Protein AF-A0A4S2FFD8-F1 (afdb_monomer_lite)

pLDDT: mean 79.25, std 17.23, range [39.94, 96.25]

Sequence (178 aa):
MMKKLWSVLLGLVCALGMTAWFQPVCAASDGSIVLHLEDRESEVALYAVPVELQNLEVDELVAALLDQGVEPQTAAITSNTIRFEQLEPGLYLLRQTRHAPNRQPFKPHLVHLQADGMQVEETPKTAPVVSNPDFPRSSRHDATLPYTAQPRWLIYVFAMLGITCLLGGRLLREPYEK

Secondary structure (DSSP, 8-state):
--HHHHHHHHHHHHHHSSSS----------EEEEEE-S-TT-EEEEEE--GGGTTS-HHHHHHHHHHTTPPPEEEE-BTTEEEEEEEPSEEEEEEEEE--TTBPPPPPEEEEE-TT-PEEEE-----B-----------------------THHHHHHHHHHHHHHHHHHHTTGGG--

Radius of gyration: 40.97 Å; chains: 1; bounding box: 60×87×130 Å

Structure (mmCIF, N/CA/C/O backbone):
data_AF-A0A4S2FFD8-F1
#
_entry.id   AF-A0A4S2FFD8-F1
#
loop_
_atom_site.group_PDB
_atom_site.id
_atom_site.type_symbol
_atom_site.label_atom_id
_atom_site.label_alt_id
_atom_site.label_comp_id
_atom_site.label_asym_id
_atom_site.label_entity_id
_atom_site.label_seq_id
_atom_site.pdbx_PDB_ins_code
_atom_site.Cartn_x
_atom_site.Cartn_y
_atom_site.Cartn_z
_atom_site.occupancy
_atom_site.B_iso_or_equiv
_atom_site.auth_seq_id
_atom_site.auth_comp_id
_atom_site.auth_asym_id
_atom_site.auth_atom_id
_atom_site.pdbx_PDB_model_num
ATOM 1 N N . MET A 1 1 ? -38.105 31.569 52.707 1.00 53.56 1 MET A N 1
ATOM 2 C CA . MET A 1 1 ? -37.276 31.691 51.482 1.00 53.56 1 MET A CA 1
ATOM 3 C C . MET A 1 1 ? -36.371 30.485 51.177 1.00 53.56 1 MET A C 1
ATOM 5 O O . MET A 1 1 ? -35.775 30.479 50.114 1.00 53.56 1 MET A O 1
ATOM 9 N N . MET A 1 2 ? -36.300 29.431 52.008 1.00 51.28 2 MET A N 1
ATOM 10 C CA . MET A 1 2 ? -35.341 28.320 51.797 1.00 51.28 2 MET A CA 1
ATOM 11 C C . MET A 1 2 ? -35.809 27.191 50.855 1.00 51.28 2 MET A C 1
ATOM 13 O O . MET A 1 2 ? -34.979 26.455 50.338 1.00 51.28 2 MET A O 1
ATOM 17 N N . LYS A 1 3 ? -37.112 27.061 50.564 1.00 53.16 3 LYS A N 1
ATOM 18 C CA . LYS A 1 3 ? -37.631 25.954 49.728 1.00 53.16 3 LYS A CA 1
ATOM 19 C C . LYS A 1 3 ? -37.317 26.087 48.228 1.00 53.16 3 LYS A C 1
ATOM 21 O O . LYS A 1 3 ? -37.268 25.082 47.534 1.00 53.16 3 LYS A O 1
ATOM 26 N N . LYS A 1 4 ? -37.071 27.305 47.724 1.00 54.03 4 LYS A N 1
ATOM 27 C CA . LYS A 1 4 ? -36.765 27.533 46.298 1.00 54.03 4 LYS A CA 1
ATOM 28 C C . LYS A 1 4 ? -35.317 27.190 45.924 1.00 54.03 4 LYS A C 1
ATOM 30 O O . LYS A 1 4 ? -35.081 26.811 44.787 1.00 54.03 4 LYS A O 1
ATOM 35 N N . LEU A 1 5 ? -34.373 27.251 46.870 1.00 56.78 5 LEU A N 1
ATOM 36 C CA . LEU A 1 5 ? -32.962 26.940 46.598 1.00 56.78 5 LEU A CA 1
ATOM 37 C C . LEU A 1 5 ? -32.725 25.434 46.393 1.00 56.78 5 LEU A C 1
ATOM 39 O O . LEU A 1 5 ? -31.929 25.035 45.551 1.00 56.78 5 LEU A O 1
ATOM 43 N N . TRP A 1 6 ? -33.464 24.596 47.126 1.00 53.03 6 TRP A N 1
ATOM 44 C CA . TRP A 1 6 ? -33.340 23.137 47.047 1.00 53.03 6 TRP A CA 1
ATOM 45 C C . TRP A 1 6 ? -33.832 22.559 45.715 1.00 53.03 6 TRP A C 1
ATOM 47 O O . TRP A 1 6 ? -33.237 21.622 45.197 1.00 53.03 6 TRP A O 1
ATOM 57 N N . SER A 1 7 ? -34.868 23.153 45.116 1.00 56.25 7 SER A N 1
ATOM 58 C CA . SER A 1 7 ? -35.395 22.713 43.817 1.00 56.25 7 SER A CA 1
ATOM 59 C C . SER A 1 7 ? -34.437 22.996 42.658 1.00 56.25 7 SER A C 1
ATOM 61 O O . SER A 1 7 ? -34.413 22.232 41.698 1.00 56.25 7 SER A O 1
ATOM 63 N N . VAL A 1 8 ? -33.658 24.080 42.734 1.00 59.56 8 VAL A N 1
ATOM 64 C CA . VAL A 1 8 ? -32.695 24.449 41.683 1.00 59.56 8 VAL A CA 1
ATOM 65 C C . VAL A 1 8 ? -31.438 23.582 41.776 1.00 59.56 8 VAL A C 1
ATOM 67 O O . VAL A 1 8 ? -30.938 23.119 40.755 1.00 59.56 8 VAL A O 1
ATOM 70 N N . LEU A 1 9 ? -30.976 23.285 42.995 1.00 57.41 9 LEU A N 1
ATOM 71 C CA . LEU A 1 9 ? -29.855 22.368 43.219 1.00 57.41 9 LEU A CA 1
ATOM 72 C C . LEU A 1 9 ? -30.175 20.932 42.776 1.00 57.41 9 LEU A C 1
ATOM 74 O O . LEU A 1 9 ? -29.321 20.290 42.174 1.00 57.41 9 LEU A O 1
ATOM 78 N N . LEU A 1 10 ? -31.406 20.446 42.989 1.00 56.53 10 LEU A N 1
ATOM 79 C CA . LEU A 1 10 ? -31.800 19.104 42.541 1.00 56.53 10 LEU A CA 1
ATOM 80 C C . LEU A 1 10 ? -31.867 18.992 41.005 1.00 56.53 10 LEU A C 1
ATOM 82 O O . LEU A 1 10 ? -31.454 17.983 40.441 1.00 56.53 10 LEU A O 1
ATOM 86 N N . GLY A 1 11 ? -32.335 20.045 40.321 1.00 55.59 11 GLY A N 1
ATOM 87 C CA . GLY A 1 11 ? -32.377 20.089 38.855 1.00 55.59 11 GLY A CA 1
ATOM 88 C C . GLY A 1 11 ? -30.987 20.097 38.210 1.00 55.59 11 GLY A C 1
ATOM 89 O O . GLY A 1 11 ? -30.784 19.456 37.180 1.00 55.59 11 GLY A O 1
ATOM 90 N N . LEU A 1 12 ? -30.011 20.756 38.845 1.00 53.53 12 LEU A N 1
ATOM 91 C CA . LEU A 1 12 ? -28.634 20.800 38.346 1.00 53.53 12 LEU A CA 1
ATOM 92 C C . LEU A 1 12 ? -27.932 19.435 38.460 1.00 53.53 12 LEU A C 1
ATOM 94 O O . LEU A 1 12 ? -27.174 19.059 37.569 1.00 53.53 12 LEU A O 1
ATOM 98 N N . VAL A 1 13 ? -28.227 18.664 39.513 1.00 56.72 13 VAL A N 1
ATOM 99 C CA . VAL A 1 13 ? -27.673 17.311 39.708 1.00 56.72 13 VAL A CA 1
ATOM 100 C C . VAL A 1 13 ? -28.239 16.317 38.685 1.00 56.72 13 VAL A C 1
ATOM 102 O O . VAL A 1 13 ? -27.492 15.486 38.174 1.00 56.72 13 VAL A O 1
ATOM 105 N N . CYS A 1 14 ? -29.515 16.433 38.301 1.00 52.38 14 CYS A N 1
ATOM 106 C CA . CYS A 1 14 ? -30.087 15.591 37.242 1.00 52.38 14 CYS A CA 1
ATOM 107 C C . CYS A 1 14 ? -29.559 15.941 35.839 1.00 52.38 14 CYS A C 1
ATOM 109 O O . CYS A 1 14 ? -29.364 15.036 35.032 1.00 52.38 14 CYS A O 1
ATOM 111 N N . ALA A 1 15 ? -29.279 17.217 35.550 1.00 51.16 15 ALA A N 1
ATOM 112 C CA . ALA A 1 15 ? -28.711 17.623 34.259 1.00 51.16 15 ALA A CA 1
ATOM 113 C C . ALA A 1 15 ? -27.229 17.223 34.101 1.00 51.16 15 ALA A C 1
ATOM 115 O O . ALA A 1 15 ? -26.795 16.906 32.997 1.00 51.16 15 ALA A O 1
ATOM 116 N N . LEU A 1 16 ? -26.463 17.179 35.197 1.00 50.19 16 LEU A N 1
ATOM 117 C CA . LEU A 1 16 ? -25.057 16.743 35.193 1.00 50.19 16 LEU A CA 1
ATOM 118 C C . LEU A 1 16 ? -24.880 15.214 35.226 1.00 50.19 16 LEU A C 1
ATOM 120 O O . LEU A 1 16 ? -23.801 14.725 34.912 1.00 50.19 16 LEU A O 1
ATOM 124 N N . GLY A 1 17 ? -25.923 14.451 35.572 1.00 46.53 17 GLY A N 1
ATOM 125 C CA . GLY A 1 17 ? -25.886 12.984 35.570 1.00 46.53 17 GLY A CA 1
ATOM 126 C C . GLY A 1 17 ? -26.068 12.337 34.191 1.00 46.53 17 GLY A C 1
ATOM 127 O O . GLY A 1 17 ? -25.734 11.169 34.029 1.00 46.53 17 GLY A O 1
ATOM 128 N N . MET A 1 18 ? -26.576 13.072 33.193 1.00 47.16 18 MET A N 1
ATOM 129 C CA . MET A 1 18 ? -26.853 12.533 31.848 1.00 47.16 18 MET A CA 1
ATOM 130 C C . MET A 1 18 ? -25.713 12.708 30.838 1.00 47.16 18 MET A C 1
ATOM 132 O O . MET A 1 18 ? -25.772 12.133 29.757 1.00 47.16 18 MET A O 1
ATOM 136 N N . THR A 1 19 ? -24.656 13.449 31.170 1.00 48.94 19 THR A N 1
ATOM 137 C CA . THR A 1 19 ? -23.432 13.505 30.347 1.00 48.94 19 THR A CA 1
ATOM 138 C C . THR A 1 19 ? -22.392 12.480 30.785 1.00 48.94 19 THR A C 1
ATOM 140 O O . THR A 1 19 ? -21.304 12.402 30.211 1.00 48.94 19 THR A O 1
ATOM 143 N N . ALA A 1 20 ? -22.722 11.662 31.786 1.00 47.25 20 ALA A N 1
ATOM 144 C CA . ALA A 1 20 ? -21.858 10.598 32.224 1.00 47.25 20 ALA A CA 1
ATOM 145 C C . ALA A 1 20 ? -22.023 9.361 31.320 1.00 47.25 20 ALA A C 1
ATOM 147 O O . ALA A 1 20 ? -22.941 8.567 31.487 1.00 47.25 20 ALA A O 1
ATOM 148 N N . TRP A 1 21 ? -21.046 9.195 30.425 1.00 48.44 21 TRP A N 1
ATOM 149 C CA . TRP A 1 21 ? -20.574 7.898 29.937 1.00 48.44 21 TRP A CA 1
ATOM 150 C C . TRP A 1 21 ? -21.430 7.219 28.858 1.00 48.44 21 TRP A C 1
ATOM 152 O O . TRP A 1 21 ? -21.812 6.061 28.977 1.00 48.44 21 TRP A O 1
ATOM 162 N N . PHE A 1 22 ? -21.546 7.866 27.698 1.00 39.94 22 PHE A N 1
ATOM 163 C CA . PHE A 1 22 ? -21.234 7.119 26.475 1.00 39.94 22 PHE A CA 1
ATOM 164 C C . PHE A 1 22 ? -19.711 7.054 26.370 1.00 39.94 22 PHE A C 1
ATOM 166 O O . PHE A 1 22 ? -19.097 7.806 25.618 1.00 39.94 22 PHE A O 1
ATOM 173 N N . GLN A 1 23 ? -19.079 6.208 27.186 1.00 42.88 23 GLN A N 1
ATOM 174 C CA . GLN A 1 23 ? -17.793 5.693 26.746 1.00 42.88 23 GLN A CA 1
ATOM 175 C C . GLN A 1 23 ? -18.139 4.763 25.584 1.00 42.88 23 GLN A C 1
ATOM 177 O O . GLN A 1 23 ? -18.914 3.825 25.808 1.00 42.88 23 GLN A O 1
ATOM 182 N N . PRO A 1 24 ? -17.675 5.031 24.347 1.00 46.38 24 PRO A N 1
ATOM 183 C CA . PRO A 1 24 ? -17.705 3.989 23.339 1.00 46.38 24 PRO A CA 1
ATOM 184 C C . PRO A 1 24 ? -17.047 2.782 23.998 1.00 46.38 24 PRO A C 1
ATOM 186 O O . PRO A 1 24 ? -16.024 2.917 24.672 1.00 46.38 24 PRO A O 1
ATOM 189 N N . VAL A 1 25 ? -17.700 1.628 23.916 1.00 41.28 25 VAL A N 1
ATOM 190 C CA . VAL A 1 25 ? -17.063 0.369 24.274 1.00 41.28 25 VAL A CA 1
ATOM 191 C C . VAL A 1 25 ? -15.894 0.266 23.307 1.00 41.28 25 VAL A C 1
ATOM 193 O O . VAL A 1 25 ? -16.081 -0.142 22.166 1.00 41.28 25 VAL A O 1
ATOM 196 N N . CYS A 1 26 ? -14.724 0.750 23.724 1.00 43.00 26 CYS A N 1
ATOM 197 C CA . CYS A 1 26 ? -13.482 0.526 23.022 1.00 43.00 26 CYS A CA 1
ATOM 198 C C . CYS A 1 26 ? -13.306 -0.985 23.086 1.00 43.00 26 CYS A C 1
ATOM 200 O O . CYS A 1 26 ? -12.893 -1.529 24.114 1.00 43.00 26 CYS A O 1
ATOM 202 N N . ALA A 1 27 ? -13.735 -1.673 22.029 1.00 45.62 27 ALA A N 1
ATOM 203 C CA . ALA A 1 27 ? -13.253 -3.006 21.755 1.00 45.62 27 ALA A CA 1
ATOM 204 C C . ALA A 1 27 ? -11.733 -2.908 21.876 1.00 45.62 27 ALA A C 1
ATOM 206 O O . ALA A 1 27 ? -11.136 -2.012 21.281 1.00 45.62 27 ALA A O 1
ATOM 207 N N . ALA A 1 28 ? -11.136 -3.727 22.740 1.00 51.31 28 ALA A N 1
ATOM 208 C CA . ALA A 1 28 ? -9.691 -3.764 22.887 1.00 51.31 28 ALA A CA 1
ATOM 209 C C . ALA A 1 28 ? -9.103 -4.023 21.493 1.00 51.31 28 ALA A C 1
ATOM 211 O O . ALA A 1 28 ? -9.285 -5.102 20.927 1.00 51.31 28 ALA A O 1
ATOM 212 N N . SER A 1 29 ? -8.533 -2.981 20.887 1.00 62.38 29 SER A N 1
ATOM 213 C CA . SER A 1 29 ? -7.982 -3.034 19.546 1.00 62.38 29 SER A CA 1
ATOM 214 C C . SER A 1 29 ? -6.597 -3.657 19.653 1.00 62.38 29 SER A C 1
ATOM 216 O O . SER A 1 29 ? -5.602 -2.973 19.845 1.00 62.38 29 SER A O 1
ATOM 218 N N . ASP A 1 30 ? -6.536 -4.985 19.591 1.00 78.50 30 ASP A N 1
ATOM 219 C CA . ASP A 1 30 ? -5.264 -5.724 19.632 1.00 78.50 30 ASP A CA 1
ATOM 220 C C . ASP A 1 30 ? -4.734 -6.044 18.222 1.00 78.50 30 ASP A C 1
ATOM 222 O O . ASP A 1 30 ? -3.649 -6.603 18.060 1.00 78.50 30 ASP A O 1
ATOM 226 N N . GLY A 1 31 ? -5.481 -5.675 17.178 1.00 88.25 31 GLY A N 1
ATOM 227 C CA . GLY A 1 31 ? -5.107 -5.945 15.799 1.00 88.25 31 GLY A CA 1
ATOM 228 C C . GLY A 1 31 ? -3.906 -5.113 15.338 1.00 88.25 31 GLY A C 1
ATOM 229 O O . GLY A 1 31 ? -3.710 -3.962 15.744 1.00 88.25 31 GLY A O 1
ATOM 230 N N . SER A 1 32 ? -3.087 -5.701 14.466 1.00 92.38 32 SER A N 1
ATOM 231 C CA . SER A 1 32 ? -1.917 -5.025 13.902 1.00 92.38 32 SER A CA 1
ATOM 232 C C . SER A 1 32 ? -1.673 -5.410 12.448 1.00 92.38 32 SER A C 1
ATOM 234 O O . SER A 1 32 ? -1.976 -6.523 12.020 1.00 92.38 32 SER A O 1
ATOM 236 N N . ILE A 1 33 ? -1.110 -4.477 11.682 1.00 93.81 33 ILE A N 1
ATOM 237 C CA . ILE A 1 33 ? -0.671 -4.705 10.303 1.00 93.81 33 ILE A CA 1
ATOM 238 C C . ILE A 1 33 ? 0.829 -4.436 10.243 1.00 93.81 33 ILE A C 1
ATOM 240 O O . ILE A 1 33 ? 1.294 -3.353 10.612 1.00 93.81 33 ILE A O 1
ATOM 244 N N . VAL A 1 34 ? 1.588 -5.419 9.768 1.00 94.75 34 VAL A N 1
ATOM 245 C CA . VAL A 1 34 ? 3.034 -5.329 9.569 1.00 94.75 34 VAL A CA 1
ATOM 246 C C . VAL A 1 34 ? 3.338 -5.457 8.086 1.00 94.75 34 VAL A C 1
ATOM 248 O O . VAL A 1 34 ? 2.998 -6.445 7.447 1.00 94.75 34 VAL A O 1
ATOM 251 N N . LEU A 1 35 ? 4.013 -4.453 7.542 1.00 95.19 35 LEU A N 1
ATOM 252 C CA . LEU A 1 35 ? 4.468 -4.419 6.162 1.00 95.19 35 LEU A CA 1
ATOM 253 C C . LEU A 1 35 ? 5.968 -4.647 6.121 1.00 95.19 35 LEU A C 1
ATOM 255 O O . LEU A 1 35 ? 6.730 -3.892 6.724 1.00 95.19 35 LEU A O 1
ATOM 259 N N . HIS A 1 36 ? 6.396 -5.632 5.348 1.00 94.69 36 HIS A N 1
ATOM 260 C CA . HIS A 1 36 ? 7.796 -5.869 5.039 1.00 94.69 36 HIS A CA 1
ATOM 261 C C . HIS A 1 36 ? 8.116 -5.243 3.686 1.00 94.69 36 HIS A C 1
ATOM 263 O O . HIS A 1 36 ? 7.631 -5.691 2.645 1.00 94.69 36 HIS A O 1
ATOM 269 N N . LEU A 1 37 ? 8.934 -4.194 3.703 1.00 92.44 37 LEU A N 1
ATOM 270 C CA . LEU A 1 37 ? 9.293 -3.436 2.511 1.00 92.44 37 LEU A CA 1
ATOM 271 C C . LEU A 1 37 ? 10.806 -3.441 2.337 1.00 92.44 37 LEU A C 1
ATOM 273 O O . LEU A 1 37 ? 11.579 -3.195 3.260 1.00 92.44 37 LEU A O 1
ATOM 277 N N . GLU A 1 38 ? 11.238 -3.698 1.109 1.00 90.06 38 GLU A N 1
ATOM 278 C CA . GLU A 1 38 ? 12.654 -3.632 0.755 1.00 90.06 38 GLU A CA 1
ATOM 279 C C . GLU A 1 38 ? 13.159 -2.183 0.608 1.00 90.06 38 GLU A C 1
ATOM 281 O O . GLU A 1 38 ? 14.365 -1.940 0.574 1.00 90.06 38 GLU A O 1
ATOM 286 N N . ASP A 1 39 ? 12.253 -1.218 0.443 1.00 90.25 39 ASP A N 1
ATOM 287 C CA . ASP A 1 39 ? 12.578 0.193 0.264 1.00 90.25 39 ASP A CA 1
ATOM 288 C C . ASP A 1 39 ? 12.748 0.912 1.611 1.00 90.25 39 ASP A C 1
ATOM 290 O O . ASP A 1 39 ? 11.790 1.133 2.342 1.00 90.25 39 ASP A O 1
ATOM 294 N N . ARG A 1 40 ? 13.984 1.325 1.911 1.00 89.69 40 ARG A N 1
ATOM 295 C CA . ARG A 1 40 ? 14.375 1.957 3.182 1.00 89.69 40 ARG A CA 1
ATOM 296 C C . ARG A 1 40 ? 13.927 3.409 3.339 1.00 89.69 40 ARG A C 1
ATOM 298 O O . ARG A 1 40 ? 14.078 3.953 4.428 1.00 89.69 40 ARG A O 1
ATOM 305 N N . GLU A 1 41 ? 13.407 4.034 2.288 1.00 92.06 41 GLU A N 1
ATOM 306 C CA . GLU A 1 41 ? 12.879 5.406 2.336 1.00 92.06 41 GLU A CA 1
ATOM 307 C C . GLU A 1 41 ? 11.345 5.436 2.259 1.00 92.06 41 GLU A C 1
ATOM 309 O O . GLU A 1 41 ? 10.742 6.483 2.013 1.00 92.06 41 GLU A O 1
ATOM 314 N N . SER A 1 42 ? 10.707 4.279 2.458 1.00 93.75 42 SER A N 1
ATOM 315 C CA . SER A 1 42 ? 9.261 4.140 2.374 1.00 93.75 42 SER A CA 1
ATOM 316 C C . SER A 1 42 ? 8.513 4.808 3.520 1.00 93.75 42 SER A C 1
ATOM 318 O O . SER A 1 42 ? 8.834 4.625 4.696 1.00 93.75 42 SER A O 1
ATOM 320 N N . GLU A 1 43 ? 7.436 5.493 3.154 1.00 95.75 43 GLU A N 1
ATOM 321 C CA . GLU A 1 43 ? 6.377 5.937 4.056 1.00 95.75 43 GLU A CA 1
ATOM 322 C C . GLU A 1 43 ? 5.041 5.446 3.505 1.00 95.75 43 GLU A C 1
ATOM 324 O O . GLU A 1 43 ? 4.795 5.503 2.292 1.00 95.75 43 GLU A O 1
ATOM 329 N N . VAL A 1 44 ? 4.200 4.921 4.390 1.00 96.06 44 VAL A N 1
ATOM 330 C CA . VAL A 1 44 ? 2.904 4.349 4.033 1.00 96.06 44 VAL A CA 1
ATOM 331 C C . VAL A 1 44 ? 1.814 5.025 4.847 1.00 96.06 44 VAL A C 1
ATOM 333 O O . VAL A 1 44 ? 1.949 5.213 6.054 1.00 96.06 44 VAL A O 1
ATOM 336 N N . ALA A 1 45 ? 0.736 5.376 4.158 1.00 96.06 45 ALA A N 1
ATOM 337 C CA . ALA A 1 45 ? -0.522 5.821 4.720 1.00 96.06 45 ALA A CA 1
ATOM 338 C C . ALA A 1 45 ? -1.504 4.645 4.787 1.00 96.06 45 ALA A C 1
ATOM 340 O O . ALA A 1 45 ? -1.710 3.935 3.796 1.00 96.06 45 ALA A O 1
ATOM 341 N N . LEU A 1 46 ? -2.113 4.475 5.953 1.00 96.25 46 LEU A N 1
ATOM 342 C CA . LEU A 1 46 ? -3.192 3.542 6.238 1.00 96.25 46 LEU A CA 1
ATOM 343 C C . LEU A 1 46 ? -4.493 4.334 6.404 1.00 96.25 46 LEU A C 1
ATOM 345 O O . LEU A 1 46 ? -4.586 5.201 7.274 1.00 96.25 46 LEU A O 1
ATOM 349 N N . TYR A 1 47 ? -5.500 4.018 5.595 1.00 95.94 47 TYR A N 1
ATOM 350 C CA . TYR A 1 47 ? -6.837 4.603 5.695 1.00 95.94 47 TYR A CA 1
ATOM 351 C C . TYR A 1 47 ? -7.819 3.551 6.207 1.00 95.94 47 TYR A C 1
ATOM 353 O O . TYR A 1 47 ? -7.905 2.464 5.634 1.00 95.94 47 TYR A O 1
ATOM 361 N N . ALA A 1 48 ? -8.577 3.872 7.254 1.00 94.38 48 ALA A N 1
ATOM 362 C CA . ALA A 1 48 ? -9.735 3.072 7.645 1.00 94.38 48 ALA A CA 1
ATOM 363 C C . ALA A 1 48 ? -10.850 3.290 6.616 1.00 94.38 48 ALA A C 1
ATOM 365 O O . ALA A 1 48 ? -11.194 4.437 6.327 1.00 94.38 48 ALA A O 1
ATOM 366 N N . VAL A 1 49 ? -11.384 2.213 6.036 1.00 94.44 49 VAL A N 1
ATOM 367 C CA . VAL A 1 49 ? -12.395 2.300 4.975 1.00 94.44 49 VAL A CA 1
ATOM 368 C C . VAL A 1 49 ? -13.798 2.320 5.594 1.00 94.44 49 VAL A C 1
ATOM 370 O O . VAL A 1 49 ? -14.218 1.308 6.167 1.00 94.44 49 VAL A O 1
ATOM 373 N N . PRO A 1 50 ? -14.552 3.430 5.460 1.00 92.00 50 PRO A N 1
ATOM 374 C CA . PRO A 1 50 ? -15.936 3.506 5.916 1.00 92.00 50 PRO A CA 1
ATOM 375 C C . PRO A 1 50 ? -16.806 2.463 5.218 1.00 92.00 50 PRO A C 1
ATOM 377 O O . PRO A 1 50 ? -16.590 2.149 4.045 1.00 92.00 50 PRO A O 1
ATOM 380 N N . VAL A 1 51 ? -17.815 1.949 5.921 1.00 90.12 51 VAL A N 1
ATOM 381 C CA . VAL A 1 51 ? -18.712 0.894 5.416 1.00 90.12 51 VAL A CA 1
ATOM 382 C C . VAL A 1 51 ? -19.393 1.304 4.109 1.00 90.12 51 VAL A C 1
ATOM 384 O O . VAL A 1 51 ? -19.587 0.472 3.223 1.00 90.12 51 VAL A O 1
ATOM 387 N N . GLU A 1 52 ? -19.692 2.591 3.945 1.00 90.62 52 GLU A N 1
ATOM 388 C CA . GLU A 1 52 ? -20.341 3.132 2.751 1.00 90.62 52 GLU A CA 1
ATOM 389 C C . GLU A 1 52 ? -19.464 3.026 1.495 1.00 90.62 52 GLU A C 1
ATOM 391 O O . GLU A 1 52 ? -19.991 2.970 0.384 1.00 90.62 52 GLU A O 1
ATOM 396 N N . LEU A 1 53 ? -18.138 2.982 1.661 1.00 90.31 53 LEU A N 1
ATOM 397 C CA . LEU A 1 53 ? -17.170 3.002 0.564 1.00 90.31 53 LEU A CA 1
ATOM 398 C C . LEU A 1 53 ? -16.579 1.623 0.236 1.00 90.31 53 LEU A C 1
ATOM 400 O O . LEU A 1 53 ? -15.828 1.499 -0.727 1.00 90.31 53 LEU A O 1
ATOM 404 N N . GLN A 1 54 ? -16.928 0.571 0.985 1.00 91.50 54 GLN A N 1
ATOM 405 C CA . GLN A 1 54 ? -16.331 -0.768 0.824 1.00 91.50 54 GLN A CA 1
ATOM 406 C C . GLN A 1 54 ? -16.643 -1.444 -0.521 1.00 91.50 54 GLN A C 1
ATOM 408 O O . GLN A 1 54 ? -15.971 -2.400 -0.892 1.00 91.50 54 GLN A O 1
ATOM 413 N N . ASN A 1 55 ? -17.649 -0.957 -1.252 1.00 91.06 55 ASN A N 1
ATOM 414 C CA . ASN A 1 55 ? -18.054 -1.506 -2.550 1.00 91.06 55 ASN A CA 1
ATOM 415 C C . ASN A 1 55 ? -17.364 -0.827 -3.745 1.00 91.06 55 ASN A C 1
ATOM 417 O O . ASN A 1 55 ? -17.687 -1.152 -4.887 1.00 91.06 55 ASN A O 1
ATOM 421 N N . LEU A 1 56 ? -16.476 0.141 -3.501 1.00 91.88 56 LEU A N 1
ATOM 422 C CA . LEU A 1 56 ? -15.761 0.856 -4.554 1.00 91.88 56 LEU A CA 1
ATOM 423 C C . LEU A 1 56 ? -14.480 0.123 -4.956 1.00 91.88 56 LEU A C 1
ATOM 425 O O . LEU A 1 56 ? -13.816 -0.514 -4.137 1.00 91.88 56 LEU A O 1
ATOM 429 N N . GLU A 1 57 ? -14.101 0.277 -6.222 1.00 93.69 57 GLU A N 1
ATOM 430 C CA . GLU A 1 57 ? -12.788 -0.144 -6.707 1.00 93.69 57 GLU A CA 1
ATOM 431 C C . GLU A 1 57 ? -11.680 0.697 -6.059 1.00 93.69 57 GLU A C 1
ATOM 433 O O . GLU A 1 57 ? -11.883 1.855 -5.694 1.00 93.69 57 GLU A O 1
ATOM 438 N N . VAL A 1 58 ? -10.478 0.131 -5.940 1.00 92.00 58 VAL A N 1
ATOM 439 C CA . VAL A 1 58 ? -9.377 0.739 -5.168 1.00 92.00 58 VAL A CA 1
ATOM 440 C C . VAL A 1 58 ? -9.024 2.155 -5.640 1.00 92.00 58 VAL A C 1
ATOM 442 O O . VAL A 1 58 ? -8.815 3.041 -4.812 1.00 92.00 58 VAL A O 1
ATOM 445 N N . ASP A 1 59 ? -8.980 2.391 -6.952 1.00 90.25 59 ASP A N 1
ATOM 446 C CA . ASP A 1 59 ? -8.628 3.703 -7.509 1.00 90.25 59 ASP A CA 1
ATOM 447 C C . ASP A 1 59 ? -9.700 4.768 -7.204 1.00 90.25 59 ASP A C 1
ATOM 449 O O . ASP A 1 59 ? -9.374 5.914 -6.886 1.00 90.25 59 ASP A O 1
ATOM 453 N N . GLU A 1 60 ? -10.979 4.383 -7.238 1.00 93.06 60 GLU A N 1
ATOM 454 C CA . GLU A 1 60 ? -12.111 5.255 -6.894 1.00 93.06 60 GLU A CA 1
ATOM 455 C C . GLU A 1 60 ? -12.185 5.498 -5.384 1.00 93.06 60 GLU A C 1
ATOM 457 O O . GLU A 1 60 ? -12.442 6.617 -4.937 1.00 93.06 60 GLU A O 1
ATOM 462 N N . LEU A 1 61 ? -11.885 4.468 -4.593 1.00 93.44 61 LEU A N 1
ATOM 463 C CA . LEU A 1 61 ? -11.843 4.535 -3.141 1.00 93.44 61 LEU A CA 1
ATOM 464 C C . LEU A 1 61 ? -10.781 5.525 -2.652 1.00 93.44 61 LEU A C 1
ATOM 466 O O . LEU A 1 61 ? -11.060 6.318 -1.755 1.00 93.44 61 LEU A O 1
ATOM 470 N N . VAL A 1 62 ? -9.584 5.530 -3.252 1.00 92.06 62 VAL A N 1
ATOM 471 C CA . VAL A 1 62 ? -8.542 6.521 -2.925 1.00 92.06 62 VAL A CA 1
ATOM 472 C C . VAL A 1 62 ? -9.075 7.940 -3.127 1.00 92.06 62 VAL A C 1
ATOM 474 O O . VAL A 1 62 ? -8.875 8.795 -2.265 1.00 92.06 62 VAL A O 1
ATOM 477 N N . ALA A 1 63 ? -9.746 8.199 -4.252 1.00 91.81 63 ALA A N 1
ATOM 478 C CA . ALA A 1 63 ? -10.301 9.517 -4.544 1.00 91.81 63 ALA A CA 1
ATOM 479 C C . ALA A 1 63 ? -11.406 9.900 -3.545 1.00 91.81 63 ALA A C 1
ATOM 481 O O . ALA A 1 63 ? -11.387 11.011 -3.019 1.00 91.81 63 ALA A O 1
ATOM 482 N N . ALA A 1 64 ? -12.312 8.970 -3.231 1.00 92.62 64 ALA A N 1
ATOM 483 C CA . ALA A 1 64 ? -13.401 9.190 -2.282 1.00 92.62 64 ALA A CA 1
ATOM 484 C C . ALA A 1 64 ? -12.898 9.467 -0.854 1.00 92.62 64 ALA A C 1
ATOM 486 O O . ALA A 1 64 ? -13.399 10.372 -0.192 1.00 92.62 64 ALA A O 1
ATOM 487 N N . LEU A 1 65 ? -11.880 8.738 -0.386 1.00 91.69 65 LEU A N 1
ATOM 488 C CA . LEU A 1 65 ? -11.289 8.947 0.943 1.00 91.69 65 LEU A CA 1
ATOM 489 C C . LEU A 1 65 ? -10.615 10.320 1.069 1.00 91.69 65 LEU A C 1
ATOM 491 O O . LEU A 1 65 ? -10.702 10.957 2.119 1.00 91.69 65 LEU A O 1
ATOM 495 N N . LEU A 1 66 ? -9.966 10.787 -0.003 1.00 90.31 66 LEU A N 1
ATOM 496 C CA . LEU A 1 66 ? -9.367 12.122 -0.047 1.00 90.31 66 LEU A CA 1
ATOM 497 C C . LEU A 1 66 ? -10.432 13.226 -0.074 1.00 90.31 66 LEU A C 1
ATOM 499 O O . LEU A 1 66 ? -10.258 14.236 0.602 1.00 90.31 66 LEU A O 1
ATOM 503 N N . ASP A 1 67 ? -11.524 13.031 -0.817 1.00 92.56 67 ASP A N 1
ATOM 504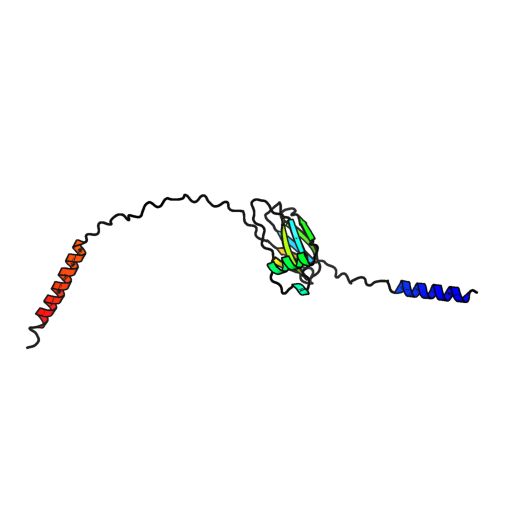 C CA . ASP A 1 67 ? -12.637 13.988 -0.900 1.00 92.56 67 ASP A CA 1
ATOM 505 C C . ASP A 1 67 ? -13.382 14.125 0.437 1.00 92.56 67 ASP A C 1
ATOM 507 O O . ASP A 1 67 ? -13.699 15.230 0.875 1.00 92.56 67 ASP A O 1
ATOM 511 N N . GLN A 1 68 ? -13.572 13.010 1.149 1.00 90.12 68 GLN A N 1
ATOM 512 C CA . GLN A 1 68 ? -14.171 12.998 2.487 1.00 90.12 68 GLN A CA 1
ATOM 513 C C . GLN A 1 68 ? -13.241 13.528 3.589 1.00 90.12 68 GLN A C 1
ATOM 515 O O . GLN A 1 68 ? -13.677 13.681 4.730 1.00 90.12 68 GLN A O 1
ATOM 520 N N . GLY A 1 69 ? -11.972 13.810 3.275 1.00 89.75 69 GLY A N 1
ATOM 521 C CA . GLY A 1 69 ? -11.002 14.312 4.246 1.00 89.75 69 GLY A CA 1
ATOM 522 C C . GLY A 1 69 ? -10.663 13.301 5.344 1.00 89.75 69 GLY A C 1
ATOM 523 O O . GLY A 1 69 ? -10.393 13.701 6.474 1.00 89.75 69 GLY A O 1
ATOM 524 N N . VAL A 1 70 ? -10.693 12.000 5.036 1.00 88.81 70 VAL A N 1
ATOM 525 C CA . VAL A 1 70 ? -10.303 10.957 5.994 1.00 88.81 70 VAL A CA 1
ATOM 526 C C . VAL A 1 70 ? -8.801 11.063 6.255 1.00 88.81 70 VAL A C 1
ATOM 528 O O . VAL A 1 70 ? -7.990 10.882 5.343 1.00 88.81 70 VAL A O 1
ATOM 531 N N . GLU A 1 71 ? -8.421 11.355 7.500 1.00 91.00 71 GLU A N 1
ATOM 532 C CA . GLU A 1 71 ? -7.012 11.448 7.883 1.00 91.00 71 GLU A CA 1
ATOM 533 C C . GLU A 1 71 ? -6.368 10.053 7.937 1.00 91.00 71 GLU A C 1
ATOM 535 O O . GLU A 1 71 ? -6.850 9.176 8.661 1.00 91.00 71 GLU A O 1
ATOM 540 N N . PRO A 1 72 ? -5.279 9.813 7.183 1.00 93.56 72 PRO A N 1
ATOM 541 C CA . PRO A 1 72 ? -4.563 8.552 7.259 1.00 93.56 72 PRO A CA 1
ATOM 542 C C . PRO A 1 72 ? -3.684 8.476 8.504 1.00 93.56 72 PRO A C 1
ATOM 544 O O . PRO A 1 72 ? -3.078 9.463 8.922 1.00 93.56 72 PRO A O 1
ATOM 547 N N . GLN A 1 73 ? -3.486 7.260 9.007 1.00 93.50 73 GLN A N 1
ATOM 548 C CA . GLN A 1 73 ? -2.348 6.974 9.873 1.00 93.50 73 GLN A CA 1
ATOM 549 C C . GLN A 1 73 ? -1.110 6.791 8.999 1.00 93.50 73 GLN A C 1
ATOM 551 O O . GLN A 1 73 ? -1.095 5.935 8.114 1.00 93.50 73 GLN A O 1
ATOM 556 N N . THR A 1 74 ? -0.068 7.587 9.218 1.00 95.31 74 THR A N 1
ATOM 557 C CA . THR A 1 74 ? 1.186 7.477 8.467 1.00 95.31 74 THR A CA 1
ATOM 558 C C . THR A 1 74 ? 2.279 6.859 9.318 1.00 95.31 74 THR A C 1
ATOM 560 O O . THR A 1 74 ? 2.424 7.156 10.504 1.00 95.31 74 THR A O 1
ATOM 563 N N . ALA A 1 75 ? 3.070 5.986 8.704 1.00 94.44 75 ALA A N 1
ATOM 564 C CA . ALA A 1 75 ? 4.224 5.385 9.347 1.00 94.44 75 ALA A CA 1
ATOM 565 C C . ALA A 1 75 ? 5.388 5.268 8.359 1.00 94.44 75 ALA A C 1
ATOM 567 O O . ALA A 1 75 ? 5.219 4.896 7.194 1.00 94.44 75 ALA A O 1
ATOM 568 N N . ALA A 1 76 ? 6.581 5.603 8.845 1.00 94.25 76 ALA A N 1
ATOM 569 C CA . ALA A 1 76 ? 7.828 5.488 8.104 1.00 94.25 76 ALA A CA 1
ATOM 570 C C . ALA A 1 76 ? 8.516 4.155 8.409 1.00 94.25 76 ALA A C 1
ATOM 572 O O . ALA A 1 76 ? 8.396 3.602 9.507 1.00 94.25 76 ALA A O 1
ATOM 573 N N . ILE A 1 77 ? 9.261 3.642 7.435 1.00 92.25 77 ILE A N 1
ATOM 574 C CA . ILE A 1 77 ? 9.939 2.358 7.575 1.00 92.25 77 ILE A CA 1
ATOM 575 C C . ILE A 1 77 ? 11.029 2.384 8.648 1.00 92.25 77 ILE A C 1
ATOM 577 O O . ILE A 1 77 ? 11.894 3.258 8.684 1.00 92.25 77 ILE A O 1
ATOM 581 N N . THR A 1 78 ? 11.004 1.369 9.509 1.00 91.50 78 THR A N 1
ATOM 582 C CA . THR A 1 78 ? 12.010 1.112 10.539 1.00 91.50 78 THR A CA 1
ATOM 583 C C . THR A 1 78 ? 12.464 -0.338 10.412 1.00 91.50 78 THR A C 1
ATOM 585 O O . THR A 1 78 ? 11.650 -1.256 10.461 1.00 91.50 78 THR A O 1
ATOM 588 N N . SER A 1 79 ? 13.764 -0.572 10.215 1.00 90.00 79 SER A N 1
ATOM 589 C CA . SER A 1 79 ? 14.330 -1.930 10.096 1.00 90.00 79 SER A CA 1
ATOM 590 C C . SER A 1 79 ? 13.656 -2.805 9.021 1.00 90.00 79 SER A C 1
ATOM 592 O O . SER A 1 79 ? 13.389 -3.979 9.253 1.00 90.00 79 SER A O 1
ATOM 594 N N . ASN A 1 80 ? 13.383 -2.236 7.839 1.00 90.69 80 ASN A N 1
ATOM 595 C CA . ASN A 1 80 ? 12.657 -2.870 6.720 1.00 90.69 80 ASN A CA 1
ATOM 596 C C . ASN A 1 80 ? 11.187 -3.228 7.014 1.00 90.69 80 ASN A C 1
ATOM 598 O O . ASN A 1 80 ? 10.561 -3.972 6.256 1.00 90.69 80 ASN A O 1
ATOM 602 N N . THR A 1 81 ? 10.630 -2.700 8.103 1.00 94.19 81 THR A N 1
ATOM 603 C CA . THR A 1 81 ? 9.243 -2.942 8.497 1.00 94.19 81 THR A CA 1
ATOM 604 C C . THR A 1 81 ? 8.500 -1.643 8.764 1.00 94.19 81 THR A C 1
ATOM 606 O O . THR A 1 81 ? 9.061 -0.698 9.316 1.00 94.19 81 THR A O 1
ATOM 609 N N . ILE A 1 82 ? 7.231 -1.594 8.381 1.00 95.06 82 ILE A N 1
ATOM 610 C CA . ILE A 1 82 ? 6.278 -0.583 8.841 1.00 95.06 82 ILE A CA 1
ATOM 611 C C . ILE A 1 82 ? 5.231 -1.317 9.663 1.00 95.06 82 ILE A C 1
ATOM 613 O O . ILE A 1 82 ? 4.753 -2.367 9.242 1.00 95.06 82 ILE A O 1
ATOM 617 N N . ARG A 1 83 ? 4.889 -0.787 10.835 1.00 94.31 83 ARG A N 1
ATOM 618 C CA . ARG A 1 83 ? 3.906 -1.401 11.719 1.00 94.31 83 ARG A CA 1
ATOM 619 C C . ARG A 1 83 ? 2.828 -0.397 12.093 1.00 94.31 83 ARG A C 1
ATOM 621 O O . ARG A 1 83 ? 3.142 0.715 12.507 1.00 94.31 83 ARG A O 1
ATOM 628 N N . PHE A 1 84 ? 1.586 -0.843 11.989 1.00 94.56 84 PHE A N 1
ATOM 629 C CA . PHE A 1 84 ? 0.411 -0.179 12.528 1.00 94.56 84 PHE A CA 1
ATOM 630 C C . PHE A 1 84 ? -0.135 -1.048 13.661 1.00 94.56 84 PHE A C 1
ATOM 632 O O . PHE A 1 84 ? -0.421 -2.228 13.452 1.00 94.56 84 PHE A O 1
ATOM 639 N N . GLU A 1 85 ? -0.209 -0.487 14.864 1.00 92.81 85 GLU A N 1
ATOM 640 C CA . GLU A 1 85 ? -0.679 -1.169 16.073 1.00 92.81 85 GLU A CA 1
ATOM 641 C C . GLU A 1 85 ? -2.022 -0.580 16.515 1.00 92.81 85 GLU A C 1
ATOM 643 O O . GLU A 1 85 ? -2.378 0.531 16.124 1.00 92.81 85 GLU A O 1
ATOM 648 N N . GLN A 1 86 ? -2.738 -1.316 17.362 1.00 90.56 86 GLN A N 1
ATOM 649 C CA . GLN A 1 86 ? -3.993 -0.880 17.977 1.00 90.56 86 GLN A CA 1
ATOM 650 C C . GLN A 1 86 ? -5.129 -0.598 16.988 1.00 90.56 86 GLN A C 1
ATOM 652 O O . GLN A 1 86 ? -5.944 0.305 17.191 1.00 90.56 86 GLN A O 1
ATOM 657 N N . LEU A 1 87 ? -5.189 -1.385 15.914 1.00 91.25 87 LEU A N 1
ATOM 658 C CA . LEU A 1 87 ? -6.194 -1.242 14.870 1.00 91.25 87 LEU A CA 1
ATOM 659 C C . LEU A 1 87 ? -7.493 -1.961 15.245 1.00 91.25 87 LEU A C 1
ATOM 661 O O . LEU A 1 87 ? -7.484 -3.084 15.756 1.00 91.25 87 LEU A O 1
ATOM 665 N N . GLU A 1 88 ? -8.617 -1.303 14.977 1.00 90.56 88 GLU A N 1
ATOM 666 C CA . GLU A 1 88 ? -9.938 -1.908 15.111 1.00 90.56 88 GLU A CA 1
ATOM 667 C C . GLU A 1 88 ? -10.186 -2.917 13.977 1.00 90.56 88 GLU A C 1
ATOM 669 O O . GLU A 1 88 ? -9.711 -2.734 12.859 1.00 90.56 88 GLU A O 1
ATOM 674 N N . PRO A 1 89 ? -10.942 -3.996 14.214 1.00 90.62 89 PRO A N 1
ATOM 675 C CA . PRO A 1 89 ? -11.314 -4.916 13.146 1.00 90.62 89 PRO A CA 1
ATOM 676 C C . PRO A 1 89 ? -12.066 -4.191 12.025 1.00 90.62 89 PRO A C 1
ATOM 678 O O . PRO A 1 89 ? -13.014 -3.448 12.282 1.00 90.62 89 PRO A O 1
ATOM 681 N N . GLY A 1 90 ? -11.671 -4.417 10.776 1.00 92.06 90 GLY A N 1
ATOM 682 C CA . GLY A 1 90 ? -12.236 -3.687 9.648 1.00 92.06 90 GLY A CA 1
ATOM 683 C C . GLY A 1 90 ? -11.416 -3.781 8.371 1.00 92.06 90 GLY A C 1
ATOM 684 O O . GLY A 1 90 ? -10.426 -4.509 8.276 1.00 92.06 90 GLY A O 1
ATOM 685 N N . LEU A 1 91 ? -11.867 -3.048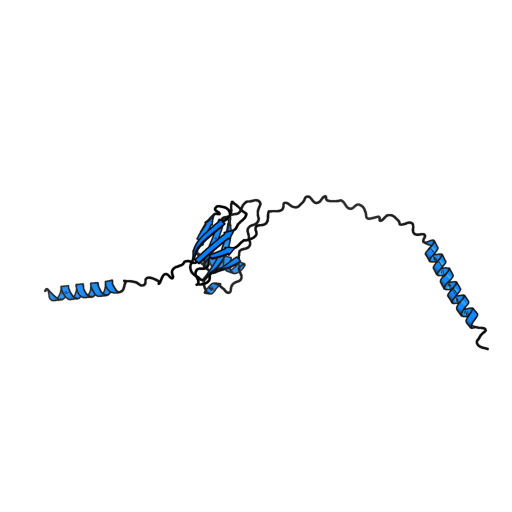 7.356 1.00 93.88 91 LEU A N 1
ATOM 686 C CA . LEU A 1 91 ? -11.197 -2.955 6.068 1.00 93.88 91 LEU A CA 1
ATOM 687 C C . LEU A 1 91 ? -10.314 -1.708 6.036 1.00 93.88 91 LEU A C 1
ATOM 689 O O . LEU A 1 91 ? -10.756 -0.606 6.364 1.00 93.88 91 LEU A O 1
ATOM 693 N N . TYR A 1 92 ? -9.077 -1.885 5.599 1.00 95.06 92 TYR A N 1
ATOM 694 C CA . TYR A 1 92 ? -8.078 -0.836 5.523 1.00 95.06 92 TYR A CA 1
ATOM 695 C C . TYR A 1 92 ? -7.503 -0.729 4.121 1.00 95.06 92 TYR A C 1
ATOM 697 O O . TYR A 1 92 ? -7.296 -1.736 3.450 1.00 95.06 92 TYR A O 1
ATOM 705 N N . LEU A 1 93 ? -7.197 0.490 3.691 1.00 96.19 93 LEU A N 1
ATOM 706 C CA . LEU A 1 93 ? -6.496 0.761 2.444 1.00 96.19 93 LEU A CA 1
ATOM 707 C C . LEU A 1 93 ? -5.061 1.190 2.745 1.00 96.19 93 LEU A C 1
ATOM 709 O O . LEU A 1 93 ? -4.829 2.166 3.460 1.00 96.19 93 LEU A O 1
ATOM 713 N N . LEU A 1 94 ? -4.106 0.488 2.144 1.00 96.06 94 LEU A N 1
ATOM 714 C CA . LEU A 1 94 ? -2.688 0.810 2.222 1.00 96.06 94 LEU A CA 1
ATOM 715 C C . LEU A 1 94 ? -2.236 1.550 0.973 1.00 96.06 94 LEU A C 1
ATOM 717 O O . LEU A 1 94 ? -2.437 1.080 -0.149 1.00 96.06 94 LEU A O 1
ATOM 721 N N . ARG A 1 95 ? -1.560 2.683 1.164 1.00 95.25 95 ARG A N 1
ATOM 722 C CA . ARG A 1 95 ? -0.986 3.475 0.076 1.00 95.25 95 ARG A CA 1
ATOM 723 C C . ARG A 1 95 ? 0.396 3.984 0.445 1.00 95.25 95 ARG A C 1
ATOM 725 O O . ARG A 1 95 ? 0.583 4.626 1.469 1.00 95.25 95 ARG A O 1
ATOM 732 N N . GLN A 1 96 ? 1.358 3.778 -0.443 1.00 95.12 96 GLN A N 1
ATOM 733 C CA . GLN A 1 96 ? 2.690 4.343 -0.284 1.00 95.12 96 GLN A CA 1
ATOM 734 C C . GLN A 1 96 ? 2.690 5.843 -0.618 1.00 95.12 96 GLN A C 1
ATOM 736 O O . GLN A 1 96 ? 2.325 6.234 -1.730 1.00 95.12 96 GLN A O 1
ATOM 741 N N . THR A 1 97 ? 3.082 6.685 0.338 1.00 94.00 97 THR A N 1
ATOM 742 C CA . THR A 1 97 ? 3.156 8.152 0.188 1.00 94.00 97 THR A CA 1
ATOM 743 C C . THR A 1 97 ? 4.560 8.620 -0.171 1.00 94.00 97 THR A C 1
ATOM 745 O O . THR A 1 97 ? 4.712 9.588 -0.916 1.00 94.00 97 THR A O 1
ATOM 748 N N . ARG A 1 98 ? 5.587 7.898 0.289 1.00 94.81 98 ARG A N 1
ATOM 749 C CA . ARG A 1 98 ? 6.997 8.166 -0.010 1.00 94.81 98 ARG A CA 1
ATOM 750 C C . ARG A 1 98 ? 7.729 6.876 -0.357 1.00 94.81 98 ARG A C 1
ATOM 752 O O . ARG A 1 98 ? 7.414 5.819 0.185 1.00 94.81 98 ARG A O 1
ATOM 759 N N . HIS A 1 99 ? 8.682 6.968 -1.277 1.00 93.38 99 HIS A N 1
ATOM 760 C CA . HIS A 1 99 ? 9.526 5.859 -1.715 1.00 93.38 99 HIS A CA 1
ATOM 761 C C . HIS A 1 99 ? 10.872 6.370 -2.233 1.00 93.38 99 HIS A C 1
ATOM 763 O O . HIS A 1 99 ? 10.987 7.543 -2.608 1.00 93.38 99 HIS A O 1
ATOM 769 N N . ALA A 1 100 ? 11.877 5.494 -2.273 1.00 91.44 100 ALA A N 1
ATOM 770 C CA . ALA A 1 100 ? 13.179 5.820 -2.845 1.00 91.44 100 ALA A CA 1
ATOM 771 C C . ALA A 1 100 ? 13.065 6.178 -4.344 1.00 91.44 100 ALA A C 1
ATOM 773 O O . ALA A 1 100 ? 12.323 5.526 -5.085 1.00 91.44 100 ALA A O 1
ATOM 774 N N . PRO A 1 101 ? 13.846 7.154 -4.843 1.00 88.38 101 PRO A N 1
ATOM 775 C CA . PRO A 1 101 ? 13.708 7.690 -6.204 1.00 88.38 101 PRO A CA 1
ATOM 776 C C . PRO A 1 101 ? 14.004 6.674 -7.319 1.00 88.38 101 PRO A C 1
ATOM 778 O O . PRO A 1 101 ? 13.613 6.870 -8.467 1.00 88.38 101 PRO A O 1
ATOM 781 N N . ASN A 1 102 ? 14.714 5.591 -7.005 1.00 88.88 102 ASN A N 1
ATOM 782 C CA . ASN A 1 102 ? 15.063 4.519 -7.935 1.00 88.88 102 ASN A CA 1
ATOM 783 C C . ASN A 1 102 ? 14.104 3.319 -7.863 1.00 88.88 102 ASN A C 1
ATOM 785 O O . ASN A 1 102 ? 14.412 2.268 -8.432 1.00 88.88 102 ASN A O 1
ATOM 789 N N . ARG A 1 103 ? 12.969 3.434 -7.166 1.00 89.62 103 ARG A N 1
ATOM 790 C CA . ARG A 1 103 ? 11.962 2.372 -7.061 1.00 89.62 103 ARG A CA 1
ATOM 791 C C . ARG A 1 103 ? 10.581 2.886 -7.437 1.00 89.62 103 ARG A C 1
ATOM 793 O O . ARG A 1 103 ? 10.299 4.072 -7.364 1.00 89.62 103 ARG A O 1
ATOM 800 N N . GLN A 1 104 ? 9.731 1.973 -7.877 1.00 90.88 104 GLN A N 1
ATOM 801 C CA . GLN A 1 104 ? 8.318 2.232 -8.093 1.00 90.88 104 GLN A CA 1
ATOM 802 C C . GLN A 1 104 ? 7.552 1.942 -6.800 1.00 90.88 104 GLN A C 1
ATOM 804 O O . GLN A 1 104 ? 7.852 0.934 -6.145 1.00 90.88 104 GLN A O 1
ATOM 809 N N . PRO A 1 105 ? 6.560 2.777 -6.449 1.00 92.62 105 PRO A N 1
ATOM 810 C CA . PRO A 1 105 ? 5.716 2.506 -5.303 1.00 92.62 105 PRO A CA 1
ATOM 811 C C . PRO A 1 105 ? 4.878 1.249 -5.548 1.00 92.62 105 PRO A C 1
ATOM 813 O O . PRO A 1 105 ? 4.522 0.936 -6.691 1.00 92.62 105 PRO A O 1
ATOM 816 N N . PHE A 1 106 ? 4.540 0.529 -4.482 1.00 93.31 106 PHE A N 1
ATOM 817 C CA . PHE A 1 106 ? 3.593 -0.574 -4.591 1.00 93.31 106 PHE A CA 1
ATOM 818 C C . PHE A 1 106 ? 2.185 -0.042 -4.900 1.00 93.31 106 PHE A C 1
ATOM 820 O O . PHE A 1 106 ? 1.821 1.082 -4.543 1.00 93.31 106 PHE A O 1
ATOM 827 N N . LYS A 1 107 ? 1.377 -0.862 -5.580 1.00 92.81 107 LYS A N 1
ATOM 828 C CA . LYS A 1 107 ? -0.010 -0.506 -5.894 1.00 92.81 107 LYS A CA 1
ATOM 829 C C . LYS A 1 107 ? -0.852 -0.450 -4.616 1.00 92.81 107 LYS A C 1
ATOM 831 O O . LYS A 1 107 ? -0.752 -1.387 -3.816 1.00 92.81 107 LYS A O 1
ATOM 836 N N . PRO A 1 108 ? -1.696 0.582 -4.435 1.00 94.75 108 PRO A N 1
ATOM 837 C CA . PRO A 1 108 ? -2.636 0.607 -3.327 1.00 94.75 108 PRO A CA 1
ATOM 838 C C . PRO A 1 108 ? -3.481 -0.667 -3.306 1.00 94.75 108 PRO A C 1
ATOM 840 O O . PRO A 1 108 ? -3.829 -1.198 -4.362 1.00 94.75 108 PRO A O 1
ATOM 843 N N . HIS A 1 109 ? -3.757 -1.185 -2.117 1.00 94.81 109 HIS A N 1
ATOM 844 C CA . HIS A 1 109 ? -4.530 -2.412 -1.951 1.00 94.81 109 HIS A CA 1
ATOM 845 C C . HIS A 1 109 ? -5.210 -2.444 -0.587 1.00 94.81 109 HIS A C 1
ATOM 847 O O . HIS A 1 109 ? -4.834 -1.719 0.338 1.00 94.81 109 HIS A O 1
ATOM 853 N N . LEU A 1 110 ? -6.237 -3.283 -0.498 1.00 95.00 110 LEU A N 1
ATOM 854 C CA . LEU A 1 110 ? -7.055 -3.449 0.689 1.00 95.00 110 LEU A CA 1
ATOM 855 C C . LEU A 1 110 ? -6.524 -4.580 1.565 1.00 95.00 110 LEU A C 1
ATOM 857 O O . LEU A 1 110 ? -6.122 -5.626 1.058 1.00 95.00 110 LEU A O 1
ATOM 861 N N . VAL A 1 111 ? -6.583 -4.374 2.874 1.00 94.19 111 VAL A N 1
ATOM 862 C CA . VAL A 1 111 ? -6.256 -5.358 3.903 1.00 94.19 111 VAL A CA 1
ATOM 863 C C . VAL A 1 111 ? -7.437 -5.458 4.854 1.00 94.19 111 VAL A C 1
ATOM 865 O O . VAL A 1 111 ? -7.956 -4.447 5.321 1.00 94.19 111 VAL A O 1
ATOM 868 N N . HIS A 1 112 ? -7.882 -6.680 5.130 1.00 92.75 112 HIS A N 1
ATOM 869 C CA . HIS A 1 112 ? -8.984 -6.938 6.049 1.00 92.75 112 HIS A CA 1
ATOM 870 C C . HIS A 1 112 ? -8.441 -7.475 7.372 1.00 92.75 112 HIS A C 1
ATOM 872 O O . HIS A 1 112 ? -7.800 -8.525 7.404 1.00 92.75 112 HIS A O 1
ATOM 878 N N . LEU A 1 113 ? -8.718 -6.754 8.453 1.00 91.56 113 LEU A N 1
ATOM 879 C CA . LEU A 1 113 ? -8.344 -7.118 9.809 1.00 91.56 113 LEU A CA 1
ATOM 880 C C . LEU A 1 113 ? -9.539 -7.770 10.507 1.00 91.56 113 LEU A C 1
ATOM 882 O O . LEU A 1 113 ? -10.592 -7.149 10.659 1.00 91.56 113 LEU A O 1
ATOM 886 N N . GLN A 1 114 ? -9.387 -9.031 10.905 1.00 86.19 114 GLN A N 1
ATOM 887 C CA . GLN A 1 114 ? -10.455 -9.792 11.552 1.00 86.19 114 GLN A CA 1
ATOM 888 C C . GLN A 1 114 ? -10.568 -9.453 13.047 1.00 86.19 114 GLN A C 1
ATOM 890 O O . GLN A 1 114 ? -9.661 -8.891 13.658 1.00 86.19 114 GLN A O 1
ATOM 895 N N . ALA A 1 115 ? -11.717 -9.784 13.644 1.00 79.12 115 ALA A N 1
ATOM 896 C CA . ALA A 1 115 ? -12.053 -9.427 15.025 1.00 79.12 115 ALA A CA 1
ATOM 897 C C . ALA A 1 115 ? -11.301 -10.216 16.109 1.00 79.12 115 ALA A C 1
ATOM 899 O O . ALA A 1 115 ? -11.486 -9.965 17.295 1.00 79.12 115 ALA A O 1
ATOM 900 N N . ASP A 1 116 ? -10.465 -11.167 15.716 1.00 78.69 116 ASP A N 1
ATOM 901 C CA . ASP A 1 116 ? -9.686 -12.023 16.610 1.00 78.69 116 ASP A CA 1
ATOM 902 C C . ASP A 1 116 ? -8.372 -11.392 17.090 1.00 78.69 116 ASP A C 1
ATOM 904 O O . ASP A 1 116 ? -7.619 -12.038 17.818 1.00 78.69 116 ASP A O 1
ATOM 908 N N . GLY A 1 117 ? -8.098 -10.138 16.715 1.00 64.06 117 GLY A N 1
ATOM 909 C CA . GLY A 1 117 ? -6.863 -9.451 17.094 1.00 64.06 117 GLY A CA 1
ATOM 910 C C . GLY A 1 117 ? 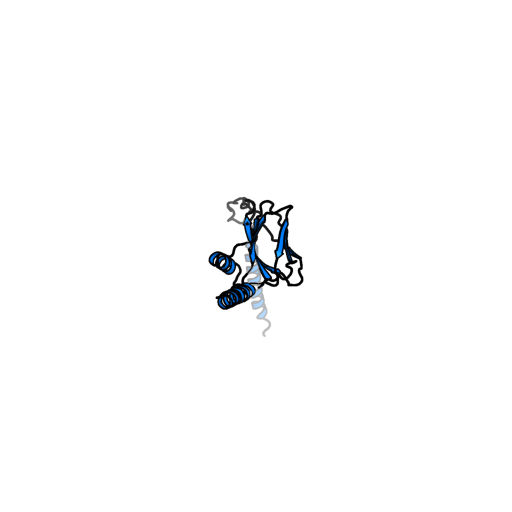-5.630 -10.028 16.399 1.00 64.06 117 GLY A C 1
ATOM 911 O O . GLY A 1 117 ? -4.517 -9.881 16.902 1.00 64.06 117 GLY A O 1
ATOM 912 N N . MET A 1 118 ? -5.798 -10.710 15.259 1.00 81.56 118 MET A N 1
ATOM 913 C CA . MET A 1 118 ? -4.658 -11.238 14.519 1.00 81.56 118 MET A CA 1
ATOM 914 C C . MET A 1 118 ? -3.770 -10.130 13.943 1.00 81.56 118 MET A C 1
ATOM 916 O O . MET A 1 118 ? -4.230 -9.090 13.470 1.00 81.56 118 MET A O 1
ATOM 920 N N . GLN A 1 119 ? -2.466 -10.401 13.951 1.00 88.69 119 GLN A N 1
ATOM 921 C CA . GLN A 1 119 ? -1.477 -9.644 13.198 1.00 88.69 119 GLN A CA 1
ATOM 922 C C . GLN A 1 119 ? -1.536 -10.068 11.727 1.00 88.69 119 GLN A C 1
ATOM 924 O O . GLN A 1 119 ? -1.399 -11.252 11.413 1.00 88.69 119 GLN A O 1
ATOM 929 N N . VAL A 1 120 ? -1.697 -9.102 10.828 1.00 91.81 120 VAL A N 1
ATOM 930 C CA . VAL A 1 120 ? -1.621 -9.319 9.381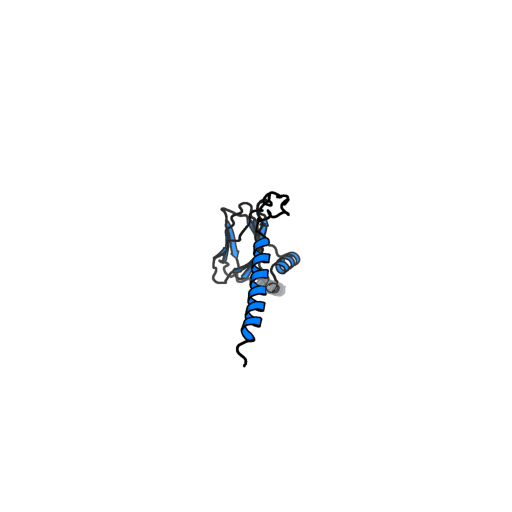 1.00 91.81 120 VAL A CA 1
ATOM 931 C C . VAL A 1 120 ? -0.229 -8.933 8.899 1.00 91.81 120 VAL A C 1
ATOM 933 O O . VAL A 1 120 ? 0.213 -7.802 9.099 1.00 91.81 120 VAL A O 1
ATOM 936 N N . GLU A 1 121 ? 0.470 -9.873 8.269 1.00 93.75 121 GLU A N 1
ATOM 937 C CA . GLU A 1 121 ? 1.791 -9.647 7.682 1.00 93.75 121 GLU A CA 1
ATOM 938 C C . GLU A 1 121 ? 1.687 -9.554 6.161 1.00 93.75 121 GLU A C 1
ATOM 940 O O . GLU A 1 121 ? 1.252 -10.491 5.493 1.00 93.75 121 GLU A O 1
ATOM 945 N N . GLU A 1 122 ? 2.125 -8.427 5.612 1.00 93.06 122 GLU A N 1
ATOM 946 C CA . GLU A 1 122 ? 2.079 -8.128 4.185 1.00 93.06 122 GLU A CA 1
ATOM 947 C C . GLU A 1 122 ? 3.486 -7.877 3.637 1.00 93.06 122 GLU A C 1
ATOM 949 O O . GLU A 1 122 ? 4.355 -7.296 4.293 1.00 93.06 122 GLU A O 1
ATOM 954 N N . THR A 1 123 ? 3.717 -8.284 2.389 1.00 94.00 123 THR A N 1
ATOM 955 C CA . THR A 1 123 ? 5.004 -8.108 1.683 1.00 94.00 123 THR A CA 1
ATOM 956 C C . THR A 1 123 ? 4.791 -7.426 0.324 1.00 94.00 123 THR A C 1
ATOM 958 O O . THR A 1 123 ? 4.948 -8.055 -0.730 1.00 94.00 123 THR A O 1
ATOM 961 N N . PRO A 1 124 ? 4.410 -6.130 0.298 1.00 90.81 124 PRO A N 1
ATOM 962 C CA . PRO A 1 124 ? 4.122 -5.436 -0.950 1.00 90.81 124 PRO A CA 1
ATOM 963 C C . PRO A 1 124 ? 5.371 -5.361 -1.833 1.00 90.81 124 PRO A C 1
ATOM 965 O O . PRO A 1 124 ? 6.445 -4.935 -1.405 1.00 90.81 124 PRO A O 1
ATOM 968 N N . LYS A 1 125 ? 5.235 -5.747 -3.103 1.00 87.00 125 LYS A N 1
ATOM 969 C CA . LYS A 1 125 ? 6.360 -5.734 -4.045 1.00 87.00 125 LYS A CA 1
ATOM 970 C C . LYS A 1 125 ? 6.629 -4.319 -4.554 1.00 87.00 125 LYS A C 1
ATOM 972 O O . LYS A 1 125 ? 5.741 -3.683 -5.117 1.00 87.00 125 LYS A O 1
ATOM 977 N N . THR A 1 126 ? 7.881 -3.879 -4.440 1.00 85.00 126 THR A N 1
ATOM 978 C CA . THR A 1 126 ? 8.395 -2.646 -5.058 1.00 85.00 126 THR A CA 1
ATOM 979 C C . THR A 1 126 ? 9.413 -3.002 -6.141 1.00 85.00 126 THR A C 1
ATOM 981 O O . THR A 1 126 ? 10.375 -3.740 -5.908 1.00 85.00 126 THR A O 1
ATOM 984 N N . ALA A 1 127 ? 9.209 -2.501 -7.358 1.00 83.88 127 ALA A N 1
ATOM 985 C CA . ALA A 1 127 ? 10.109 -2.769 -8.478 1.00 83.88 127 ALA A CA 1
ATOM 986 C C . ALA A 1 127 ? 11.188 -1.677 -8.571 1.00 83.88 127 ALA A C 1
ATOM 988 O O . ALA A 1 127 ? 10.878 -0.509 -8.341 1.00 83.88 127 ALA A O 1
ATOM 989 N N . PRO A 1 128 ? 12.448 -1.996 -8.913 1.00 83.62 128 PRO A N 1
ATOM 990 C CA . PRO A 1 128 ? 13.406 -0.966 -9.295 1.00 83.62 128 PRO A CA 1
ATOM 991 C C . PRO A 1 128 ? 12.921 -0.252 -10.564 1.00 83.62 128 PRO A C 1
ATOM 993 O O . PRO A 1 128 ? 12.369 -0.879 -11.472 1.00 83.62 128 PRO A O 1
ATOM 996 N N . VAL A 1 129 ? 13.145 1.059 -10.646 1.00 81.44 129 VAL A N 1
ATOM 997 C CA . VAL A 1 129 ? 12.949 1.817 -11.884 1.00 81.44 129 VAL A CA 1
ATOM 998 C C . VAL A 1 129 ? 14.030 1.355 -12.854 1.00 81.44 129 VAL A C 1
ATOM 1000 O O . VAL A 1 129 ? 15.189 1.752 -12.758 1.00 81.44 129 VAL A O 1
ATOM 1003 N N . VAL A 1 130 ? 13.665 0.459 -13.767 1.00 75.62 130 VAL A N 1
ATOM 1004 C CA . VAL A 1 130 ? 14.565 0.013 -14.828 1.00 75.62 130 VAL A CA 1
ATOM 1005 C C . VAL A 1 130 ? 14.742 1.192 -15.780 1.00 75.62 130 VAL A C 1
ATOM 1007 O O . VAL A 1 130 ? 13.817 1.546 -16.512 1.00 75.62 130 VAL A O 1
ATOM 1010 N N . SER A 1 131 ? 15.919 1.822 -15.778 1.00 63.75 131 SER A N 1
ATOM 1011 C CA . SER A 1 131 ? 16.321 2.650 -16.913 1.00 63.75 131 SER A CA 1
ATOM 1012 C C . SER A 1 131 ? 16.304 1.743 -18.136 1.00 63.75 131 SER A C 1
ATOM 1014 O O . SER A 1 131 ? 16.902 0.667 -18.070 1.00 63.75 131 SER A O 1
ATOM 1016 N N . ASN A 1 132 ? 15.590 2.143 -19.195 1.00 59.78 132 ASN A N 1
ATOM 1017 C CA . ASN A 1 132 ? 15.507 1.405 -20.456 1.00 59.78 132 ASN A CA 1
ATOM 1018 C C . ASN A 1 132 ? 16.860 0.742 -20.742 1.00 59.78 132 ASN A C 1
ATOM 1020 O O . ASN A 1 132 ? 17.853 1.473 -20.795 1.00 59.78 132 ASN A O 1
ATOM 1024 N N . PRO A 1 133 ? 16.943 -0.594 -20.874 1.00 61.88 133 PRO A N 1
ATOM 1025 C CA . PRO A 1 133 ? 18.196 -1.189 -21.291 1.00 61.88 133 PRO A CA 1
ATOM 1026 C C . PRO A 1 133 ? 18.585 -0.513 -22.604 1.00 61.88 133 PRO A C 1
ATOM 1028 O O . PRO A 1 133 ? 17.734 -0.347 -23.483 1.00 61.88 133 PRO A O 1
ATOM 1031 N N . ASP A 1 134 ? 19.839 -0.064 -22.701 1.00 59.59 134 ASP A N 1
ATOM 1032 C CA . ASP A 1 134 ? 20.416 0.425 -23.948 1.00 59.59 134 ASP A CA 1
ATOM 1033 C C . ASP A 1 134 ? 20.398 -0.743 -24.931 1.00 59.59 134 ASP A C 1
ATOM 1035 O O . ASP A 1 134 ? 21.349 -1.514 -25.060 1.00 59.59 134 ASP A O 1
ATOM 1039 N N . PHE A 1 135 ? 19.259 -0.938 -25.591 1.00 55.41 135 PHE A N 1
ATOM 1040 C CA . PHE A 1 135 ? 19.164 -1.874 -26.683 1.00 55.41 135 PHE A CA 1
ATOM 1041 C C . PHE A 1 135 ? 20.096 -1.326 -27.756 1.00 55.41 135 PHE A C 1
ATOM 1043 O O . PHE A 1 135 ? 19.867 -0.202 -28.227 1.00 55.41 135 PHE A O 1
ATOM 1050 N N . PRO A 1 136 ? 21.134 -2.073 -28.176 1.00 61.16 136 PRO A N 1
ATOM 1051 C CA . PRO A 1 136 ? 21.879 -1.676 -29.349 1.00 6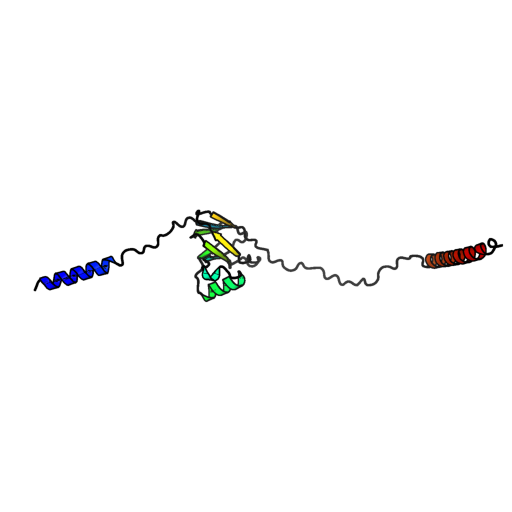1.16 136 PRO A CA 1
ATOM 1052 C C . PRO A 1 136 ? 20.860 -1.577 -30.482 1.00 61.16 136 PRO A C 1
ATOM 1054 O O . PRO A 1 136 ? 20.233 -2.568 -30.867 1.00 61.16 136 PRO A O 1
ATOM 1057 N N . ARG A 1 137 ? 20.649 -0.358 -30.988 1.00 59.34 137 ARG A N 1
ATOM 1058 C CA . ARG A 1 137 ? 19.862 -0.116 -32.195 1.00 59.34 137 ARG A CA 1
ATOM 1059 C C . ARG A 1 137 ? 20.655 -0.716 -33.347 1.00 59.34 137 ARG A C 1
ATOM 1061 O O . ARG A 1 137 ? 21.402 -0.017 -34.025 1.00 59.34 137 ARG A O 1
ATOM 1068 N N . SER A 1 138 ? 20.552 -2.029 -33.531 1.00 56.03 138 SER A N 1
ATOM 1069 C CA . SER A 1 138 ? 21.059 -2.669 -34.733 1.00 56.03 138 SER A CA 1
ATOM 1070 C C . SER A 1 138 ? 20.239 -2.114 -35.894 1.00 56.03 138 SER A C 1
ATOM 1072 O O . SER A 1 138 ? 19.067 -2.429 -36.089 1.00 56.03 138 SER A O 1
ATOM 1074 N N . SER A 1 139 ? 20.849 -1.190 -36.628 1.00 56.59 139 SER A N 1
ATOM 1075 C CA . SER A 1 139 ? 20.418 -0.822 -37.966 1.00 56.59 139 SER A CA 1
ATOM 1076 C C . SER A 1 139 ? 20.419 -2.105 -38.793 1.00 56.59 139 SER A C 1
ATOM 1078 O O . SER A 1 139 ? 21.472 -2.580 -39.215 1.00 56.59 139 SER A O 1
ATOM 1080 N N . ARG A 1 140 ? 19.247 -2.719 -38.961 1.00 52.53 140 ARG A N 1
ATOM 1081 C CA . ARG A 1 140 ? 19.076 -3.922 -39.774 1.00 52.53 140 ARG A CA 1
ATOM 1082 C C . ARG A 1 140 ? 19.321 -3.532 -41.234 1.00 52.53 140 ARG A C 1
ATOM 1084 O O . ARG A 1 140 ? 18.432 -3.003 -41.892 1.00 52.53 140 ARG A O 1
ATOM 1091 N N . HIS A 1 141 ? 20.541 -3.737 -41.721 1.00 54.19 141 HIS A N 1
ATOM 1092 C CA . HIS A 1 141 ? 20.889 -3.603 -43.142 1.00 54.19 141 HIS A CA 1
ATOM 1093 C C . HIS A 1 141 ? 20.733 -4.915 -43.925 1.00 54.19 141 HIS A C 1
ATOM 1095 O O . HIS A 1 141 ? 20.972 -4.950 -45.127 1.00 54.19 141 HIS A O 1
ATOM 1101 N N . ASP A 1 142 ? 20.230 -5.972 -43.288 1.00 56.75 142 ASP A N 1
ATOM 1102 C CA . ASP A 1 142 ? 20.084 -7.279 -43.923 1.00 56.75 142 ASP A CA 1
ATOM 1103 C C . ASP A 1 142 ? 18.658 -7.491 -44.447 1.00 56.75 142 ASP A C 1
ATOM 1105 O O . ASP A 1 142 ? 17.837 -8.173 -43.834 1.00 56.75 142 ASP A O 1
ATOM 1109 N N . ALA A 1 143 ? 18.357 -6.886 -45.599 1.00 57.94 143 ALA A N 1
ATOM 1110 C CA . ALA A 1 143 ? 17.205 -7.263 -46.431 1.00 57.94 143 ALA A CA 1
ATOM 1111 C C . ALA A 1 143 ? 17.559 -8.332 -47.485 1.00 57.94 143 ALA A C 1
ATOM 1113 O O . ALA A 1 143 ? 16.680 -8.850 -48.170 1.00 57.94 143 ALA A O 1
ATOM 1114 N N . THR A 1 144 ? 18.834 -8.696 -47.613 1.00 62.22 144 THR A N 1
ATOM 1115 C CA . THR A 1 144 ? 19.303 -9.694 -48.580 1.00 62.22 144 THR A CA 1
ATOM 1116 C C . THR A 1 144 ? 19.737 -10.952 -47.851 1.00 62.22 144 THR A C 1
ATOM 1118 O O . THR A 1 144 ? 20.857 -11.051 -47.358 1.00 62.22 144 THR A O 1
ATOM 1121 N N . LEU A 1 145 ? 18.835 -11.933 -47.794 1.00 65.19 145 LEU A N 1
ATOM 1122 C CA . LEU A 1 145 ? 19.207 -13.304 -47.462 1.00 65.19 145 LEU A CA 1
ATOM 1123 C C . LEU A 1 145 ? 20.281 -13.769 -48.463 1.00 65.19 145 LEU A C 1
ATOM 1125 O O . LEU A 1 145 ? 20.125 -13.517 -49.664 1.00 65.19 145 LEU A O 1
ATOM 1129 N N . PRO A 1 146 ? 21.356 -14.441 -48.017 1.00 61.84 146 PRO A N 1
ATOM 1130 C CA . PRO A 1 146 ? 22.327 -15.011 -48.936 1.00 61.84 146 PRO A CA 1
ATOM 1131 C C . PRO A 1 146 ? 21.599 -15.986 -49.861 1.00 61.84 146 PRO A C 1
ATOM 1133 O O . PRO A 1 146 ? 20.868 -16.864 -49.399 1.00 61.84 146 PRO A O 1
ATOM 1136 N N . TYR A 1 147 ? 21.774 -15.801 -51.170 1.00 61.44 147 TYR A N 1
ATOM 1137 C CA . TYR A 1 147 ? 21.267 -16.707 -52.193 1.00 61.44 147 TYR A CA 1
ATOM 1138 C C . TYR A 1 147 ? 21.781 -18.114 -51.878 1.00 61.44 147 TYR A C 1
ATOM 1140 O O . TYR A 1 147 ? 22.949 -18.431 -52.108 1.00 61.44 147 TYR A O 1
ATOM 1148 N N . THR A 1 148 ? 20.924 -18.958 -51.304 1.00 61.66 148 THR A N 1
ATOM 1149 C CA . THR A 1 148 ? 21.222 -20.377 -51.171 1.00 61.66 148 THR A CA 1
ATOM 1150 C C . THR A 1 148 ? 21.259 -20.899 -52.597 1.00 61.66 148 THR A C 1
ATOM 1152 O O . THR A 1 148 ? 20.263 -20.848 -53.315 1.00 61.66 148 THR A O 1
ATOM 1155 N N . ALA A 1 149 ? 22.441 -21.296 -53.063 1.00 59.16 149 ALA A N 1
ATOM 1156 C CA . ALA A 1 149 ? 22.697 -21.764 -54.421 1.00 59.16 149 ALA A CA 1
ATOM 1157 C C . ALA A 1 149 ? 22.014 -23.120 -54.698 1.00 59.16 149 ALA A C 1
ATOM 1159 O O . ALA A 1 149 ? 22.655 -24.093 -55.085 1.00 59.16 149 ALA A O 1
ATOM 1160 N N . GLN A 1 150 ? 20.704 -23.212 -54.467 1.00 69.12 150 GLN A N 1
ATOM 1161 C CA . GLN A 1 150 ? 19.903 -24.366 -54.816 1.00 69.12 150 GLN A CA 1
ATOM 1162 C C . GLN A 1 150 ? 19.796 -24.413 -56.343 1.00 69.12 150 GLN A C 1
ATOM 1164 O O . GLN A 1 150 ? 19.335 -23.446 -56.964 1.00 69.12 150 GLN A O 1
ATOM 1169 N N . PRO A 1 151 ? 20.243 -25.503 -56.988 1.00 74.50 151 PRO A N 1
ATOM 1170 C CA . PRO A 1 151 ? 20.273 -25.552 -58.434 1.00 74.50 151 PRO A CA 1
ATOM 1171 C C . PRO A 1 151 ? 18.844 -25.639 -58.976 1.00 74.50 151 PRO A C 1
ATOM 1173 O O . PRO A 1 151 ? 18.221 -26.699 -58.963 1.00 74.50 151 PRO A O 1
ATOM 1176 N N . ARG A 1 152 ? 18.320 -24.523 -59.497 1.00 74.94 152 ARG A N 1
ATOM 1177 C CA . ARG A 1 152 ? 16.984 -24.454 -60.126 1.00 74.94 152 ARG A CA 1
ATOM 1178 C C . ARG A 1 152 ? 16.791 -25.477 -61.256 1.00 74.94 152 ARG A C 1
ATOM 1180 O O . ARG A 1 152 ? 15.659 -25.814 -61.580 1.00 74.94 152 ARG A O 1
ATOM 1187 N N . TRP A 1 153 ? 17.880 -26.007 -61.821 1.00 82.38 153 TRP A N 1
ATOM 1188 C CA . TRP A 1 153 ? 17.840 -27.033 -62.863 1.00 82.38 153 TRP A CA 1
ATOM 1189 C C . TRP A 1 153 ? 17.202 -28.354 -62.408 1.00 82.38 153 TRP A C 1
ATOM 1191 O O . TRP A 1 153 ? 16.553 -29.006 -63.222 1.00 82.38 153 TRP A O 1
ATOM 1201 N N . LEU A 1 154 ? 17.296 -28.712 -61.120 1.00 82.75 154 LEU A N 1
ATOM 1202 C CA . LEU A 1 154 ? 16.664 -29.924 -60.579 1.00 82.75 154 LEU A CA 1
ATOM 1203 C C . LEU A 1 154 ? 15.139 -29.894 -60.735 1.00 82.75 154 LEU A C 1
ATOM 1205 O O . LEU A 1 154 ? 14.539 -30.907 -61.083 1.00 82.75 154 LEU A O 1
ATOM 1209 N N . ILE A 1 155 ? 14.518 -28.722 -60.558 1.00 82.31 155 ILE A N 1
ATOM 1210 C CA . ILE A 1 155 ? 13.068 -28.545 -60.720 1.00 82.31 155 ILE A CA 1
ATOM 1211 C C . ILE A 1 155 ? 12.655 -28.837 -62.168 1.00 82.31 155 ILE A C 1
ATOM 1213 O O . ILE A 1 155 ? 11.690 -29.564 -62.398 1.00 82.31 155 ILE A O 1
ATOM 1217 N N . TYR A 1 156 ? 13.408 -28.329 -63.148 1.00 85.62 156 TYR A N 1
ATOM 1218 C CA . TYR A 1 156 ? 13.121 -28.574 -64.564 1.00 85.62 156 TYR A CA 1
ATOM 1219 C C . TYR A 1 156 ? 13.307 -30.047 -64.945 1.00 85.62 156 TYR A C 1
ATOM 1221 O O . TYR A 1 156 ? 12.494 -30.587 -65.694 1.00 85.62 156 TYR A O 1
ATOM 1229 N N . VAL A 1 157 ? 14.321 -30.721 -64.392 1.00 88.50 157 VAL A N 1
ATOM 1230 C CA . VAL A 1 157 ? 14.540 -32.156 -64.629 1.00 88.50 157 VAL A CA 1
ATOM 1231 C C . VAL A 1 157 ? 13.381 -32.987 -64.080 1.00 88.50 157 VAL A C 1
ATOM 1233 O O . VAL A 1 157 ? 12.840 -33.817 -64.810 1.00 88.50 157 VAL A O 1
ATOM 1236 N N . PHE A 1 158 ? 12.937 -32.735 -62.844 1.00 88.62 158 PHE A N 1
ATOM 1237 C CA . PHE A 1 158 ? 11.795 -33.457 -62.274 1.00 88.62 158 PHE A CA 1
ATOM 1238 C C . PHE A 1 158 ? 10.486 -33.176 -63.019 1.00 88.62 158 PHE A C 1
ATOM 1240 O O . PHE A 1 158 ? 9.704 -34.102 -63.234 1.00 88.62 158 PHE A O 1
ATOM 1247 N N . ALA A 1 159 ? 10.263 -31.938 -63.468 1.00 89.25 159 ALA A N 1
ATOM 1248 C CA . ALA A 1 159 ? 9.086 -31.591 -64.260 1.00 89.25 159 ALA A CA 1
ATOM 1249 C C . ALA A 1 159 ? 9.051 -32.353 -65.598 1.00 89.25 159 ALA A C 1
ATOM 1251 O O . ALA A 1 159 ? 8.031 -32.952 -65.940 1.00 89.25 159 ALA A O 1
ATOM 1252 N N . MET A 1 160 ? 10.174 -32.400 -66.323 1.00 91.81 160 MET A N 1
ATOM 1253 C CA . MET A 1 160 ? 10.271 -33.132 -67.593 1.00 91.81 160 MET A CA 1
ATOM 1254 C C . MET A 1 160 ? 10.099 -34.642 -67.398 1.00 91.81 160 MET A C 1
ATOM 1256 O O . MET A 1 160 ? 9.421 -35.298 -68.192 1.00 91.81 160 MET A O 1
ATOM 1260 N N . LEU A 1 161 ? 10.652 -35.196 -66.317 1.00 92.25 161 LEU A N 1
ATOM 1261 C CA . LEU A 1 161 ? 10.523 -36.616 -65.989 1.00 92.25 161 LEU A CA 1
ATOM 1262 C C . LEU A 1 161 ? 9.069 -36.977 -65.633 1.00 92.25 161 LEU A C 1
ATOM 1264 O O . LEU A 1 161 ? 8.545 -37.975 -66.127 1.00 92.25 161 LEU A O 1
ATOM 1268 N N . GLY A 1 162 ? 8.377 -36.117 -64.877 1.00 90.75 162 GLY A N 1
ATOM 1269 C CA . GLY A 1 162 ? 6.951 -36.265 -64.575 1.00 90.75 162 GLY A CA 1
ATOM 1270 C C . GLY A 1 162 ? 6.063 -36.227 -65.823 1.00 90.75 162 GLY A C 1
ATOM 1271 O O . GLY A 1 162 ? 5.223 -37.109 -66.006 1.00 90.75 162 GLY A O 1
ATOM 1272 N N . ILE A 1 163 ? 6.282 -35.260 -66.722 1.00 91.06 163 ILE A N 1
ATOM 1273 C CA . ILE A 1 163 ? 5.535 -35.157 -67.989 1.00 91.06 163 ILE A CA 1
ATOM 1274 C C . ILE A 1 163 ? 5.767 -36.400 -68.858 1.00 91.06 163 ILE A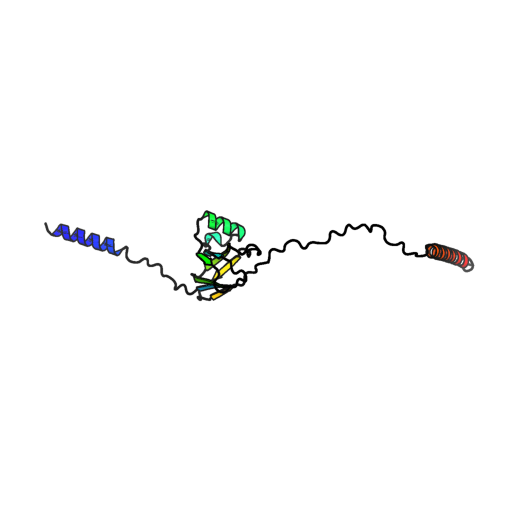 C 1
ATOM 1276 O O . ILE A 1 163 ? 4.815 -36.960 -69.402 1.00 91.06 163 ILE A O 1
ATOM 1280 N N . THR A 1 164 ? 7.012 -36.877 -68.941 1.00 90.25 164 THR A N 1
ATOM 1281 C CA . THR A 1 164 ? 7.362 -38.070 -69.727 1.00 90.25 164 THR A CA 1
ATOM 1282 C C . THR A 1 164 ? 6.698 -39.329 -69.163 1.00 90.25 164 THR A C 1
ATOM 1284 O O . THR A 1 164 ? 6.141 -40.111 -69.931 1.00 90.25 164 THR A O 1
ATOM 1287 N N . CYS A 1 165 ? 6.671 -39.502 -67.836 1.00 89.62 165 CYS A N 1
ATOM 1288 C CA . CYS A 1 165 ? 5.954 -40.609 -67.192 1.00 89.62 165 CYS A CA 1
ATOM 1289 C C . CYS A 1 165 ? 4.445 -40.570 -67.470 1.00 89.62 165 CYS A C 1
ATOM 1291 O O . CYS A 1 165 ? 3.852 -41.607 -67.763 1.00 89.62 165 CYS A O 1
ATOM 1293 N N . LEU A 1 166 ? 3.821 -39.388 -67.414 1.00 87.31 166 LEU A N 1
ATOM 1294 C CA . LEU A 1 166 ? 2.390 -39.242 -67.696 1.00 87.31 166 LEU A CA 1
ATOM 1295 C C . LEU A 1 166 ? 2.056 -39.563 -69.158 1.00 87.31 166 LEU A C 1
ATOM 1297 O O . LEU A 1 166 ? 1.081 -40.267 -69.419 1.00 87.31 166 LEU A O 1
ATOM 1301 N N . LEU A 1 167 ? 2.866 -39.087 -70.108 1.00 87.81 167 LEU A N 1
ATOM 1302 C CA . LEU A 1 167 ? 2.685 -39.380 -71.534 1.00 87.81 167 LEU A CA 1
ATOM 1303 C C . LEU A 1 167 ? 2.948 -40.857 -71.850 1.00 87.81 167 LEU A C 1
ATOM 1305 O O . LEU A 1 167 ? 2.144 -41.482 -72.540 1.00 87.81 167 LEU A O 1
ATOM 1309 N N . GLY A 1 168 ? 4.018 -41.434 -71.297 1.00 87.25 168 GLY A N 1
ATOM 1310 C CA . GLY A 1 168 ? 4.345 -42.852 -71.452 1.00 87.25 168 GLY A CA 1
ATOM 1311 C C . GLY A 1 168 ? 3.267 -43.767 -70.871 1.00 87.25 168 GLY A C 1
ATOM 1312 O O . GLY A 1 168 ? 2.841 -44.707 -71.536 1.00 87.25 168 GLY A O 1
ATOM 1313 N N . GLY A 1 169 ? 2.748 -43.453 -69.680 1.00 83.69 169 GLY A N 1
ATOM 1314 C CA . GLY A 1 169 ? 1.630 -44.186 -69.080 1.00 83.69 169 GLY A CA 1
ATOM 1315 C C . GLY A 1 169 ? 0.345 -44.100 -69.907 1.00 83.69 169 GLY A C 1
ATOM 1316 O O . GLY A 1 169 ? -0.413 -45.066 -69.964 1.00 83.69 169 GLY A O 1
ATOM 1317 N N . ARG A 1 170 ? 0.112 -42.975 -70.598 1.00 79.12 170 ARG A N 1
ATOM 1318 C CA . ARG A 1 170 ? -1.025 -42.833 -71.518 1.00 79.12 170 ARG A CA 1
ATOM 1319 C C . ARG A 1 170 ? -0.857 -43.678 -72.781 1.00 79.12 170 ARG A C 1
ATOM 1321 O O . ARG A 1 170 ? -1.804 -44.349 -73.166 1.00 79.12 170 ARG A O 1
ATOM 1328 N N . LEU A 1 171 ? 0.338 -43.691 -73.375 1.00 79.12 171 LEU A N 1
ATOM 1329 C CA . LEU A 1 171 ? 0.633 -44.494 -74.568 1.00 79.12 171 LEU A CA 1
ATOM 1330 C C . LEU A 1 171 ? 0.603 -46.004 -74.281 1.00 79.12 171 LEU A C 1
ATOM 1332 O O . LEU A 1 171 ? 0.089 -46.781 -75.078 1.00 79.12 171 LEU A O 1
ATOM 1336 N N . LEU A 1 172 ? 1.115 -46.429 -73.123 1.00 75.06 172 LEU A N 1
ATOM 1337 C CA . LEU A 1 172 ? 1.110 -47.836 -72.703 1.00 75.06 172 LEU A CA 1
ATOM 1338 C C . LEU A 1 172 ? -0.287 -48.364 -72.342 1.00 75.06 172 LEU A C 1
ATOM 1340 O O . LEU A 1 172 ? -0.451 -49.573 -72.189 1.00 75.06 172 LEU A O 1
ATOM 1344 N N . ARG A 1 173 ? -1.290 -47.488 -72.208 1.00 63.88 173 ARG A N 1
ATOM 1345 C CA . ARG A 1 173 ? -2.686 -47.870 -71.961 1.00 63.88 173 ARG A CA 1
ATOM 1346 C C . ARG A 1 173 ? -3.417 -48.302 -73.239 1.00 63.88 173 ARG A C 1
ATOM 1348 O O . ARG A 1 173 ? -4.369 -49.065 -73.149 1.00 63.88 173 ARG A O 1
ATOM 1355 N N . GLU A 1 174 ? -2.966 -47.864 -74.415 1.00 59.22 174 GLU A N 1
ATOM 1356 C CA . GLU A 1 174 ? -3.655 -48.119 -75.691 1.00 59.22 174 GLU A CA 1
ATOM 1357 C C . GLU A 1 174 ? -3.568 -49.560 -76.255 1.00 59.22 174 GLU A C 1
ATOM 1359 O O . GLU A 1 174 ? -4.506 -49.948 -76.951 1.00 59.22 174 GLU A O 1
ATOM 1364 N N . PRO A 1 175 ? -2.555 -50.412 -75.981 1.00 58.78 175 PRO A N 1
ATOM 1365 C CA . PRO A 1 175 ? -2.521 -51.766 -76.545 1.00 58.78 175 PRO A CA 1
ATOM 1366 C C . PRO A 1 175 ? -3.280 -52.841 -75.740 1.00 58.78 175 PRO A C 1
ATOM 1368 O O . PRO A 1 175 ? -3.308 -53.982 -76.188 1.00 58.78 175 PRO A O 1
ATOM 1371 N N . TYR A 1 176 ? -3.888 -52.523 -74.588 1.00 54.72 176 TYR A N 1
ATOM 1372 C CA . TYR A 1 176 ? -4.572 -53.513 -73.726 1.00 54.72 176 TYR A CA 1
ATOM 1373 C C . TYR A 1 176 ? -6.117 -53.471 -73.775 1.00 54.72 176 TYR A C 1
ATOM 1375 O O . TYR A 1 176 ? -6.763 -54.205 -73.033 1.00 54.72 176 TYR A O 1
ATOM 1383 N N . GLU A 1 177 ? -6.720 -52.663 -74.657 1.00 57.12 177 GLU A N 1
ATOM 1384 C CA . GLU A 1 177 ? -8.184 -52.599 -74.871 1.00 57.12 177 GLU A CA 1
ATOM 1385 C C . GLU A 1 177 ? -8.647 -53.209 -76.219 1.00 57.12 177 GLU A C 1
ATOM 1387 O O . GLU A 1 177 ? -9.634 -52.761 -76.805 1.00 57.12 177 GLU A O 1
ATOM 1392 N N . LYS A 1 178 ? -7.973 -54.252 -76.727 1.00 51.69 178 LYS A N 1
ATOM 1393 C CA . LYS A 1 178 ? -8.483 -55.085 -77.835 1.00 51.69 178 LYS A CA 1
ATOM 1394 C C . LYS A 1 178 ? -8.350 -56.572 -77.555 1.00 51.69 178 LYS A C 1
ATOM 1396 O O . LYS A 1 178 ? -7.233 -56.994 -77.193 1.00 51.69 178 LYS A O 1
#

Foldseek 3Di:
DPPVVVVVVVVVVVVVVVVPDPPPPLLQQLAKEKEQAPFQFWKKWKFFQDPVLPPDDLVVSVVVCVVVVGDTDMFHDDPRMTMDGSDAFGKMKMFIPDTDPQKDTFDIDIDGIHRPSDYHYHYGDIGGNDDPPPDPPPPPPPPDDPPPPDPPVVVVVVVVVVVCVVVVVVVVVPPPPD